Protein AF-S2RVW5-F1 (afdb_monomer_lite)

Foldseek 3Di:
DWFWWAAALPAPVRIDIDDDDDDDDDPPDDDDDDPDDDDDVVQRCVSNVVCCVPDNDDPGDGGD

pLDDT: mean 92.05, std 3.22, range [82.06, 96.69]

Sequence (64 aa):
MKVIQQVSFAGIDAIRDVEIPDPKLSPMTALVETAYVPVLPWDVMTEKSDLQNMRPVQLPLVIG

Organism: NCBI:txid1256206

Secondary structure (DSSP, 8-state):
-EEEEE-SSSGGGGEEEEE-PPPPP-TT---------PPPHHHHHHHTTTTTTTSPPPSSEE--

Structure (mmCIF, N/CA/C/O backbone):
data_AF-S2RVW5-F1
#
_entry.id   AF-S2RVW5-F1
#
loop_
_atom_site.group_PDB
_atom_site.id
_atom_site.type_symbol
_atom_site.label_atom_id
_atom_site.label_alt_id
_atom_site.label_comp_id
_atom_site.label_asym_id
_atom_site.label_entity_id
_atom_site.label_seq_id
_atom_site.pdbx_PDB_ins_code
_atom_site.Cartn_x
_atom_site.Cartn_y
_atom_site.Cartn_z
_atom_site.occupancy
_atom_site.B_iso_or_equiv
_atom_site.auth_seq_id
_atom_site.auth_comp_id
_atom_site.auth_asym_id
_atom_site.auth_atom_id
_atom_site.pdbx_PDB_model_num
ATOM 1 N N . MET A 1 1 ? -2.770 -7.052 10.426 1.00 93.25 1 MET A N 1
ATOM 2 C CA . MET A 1 1 ? -3.542 -7.085 9.164 1.00 93.25 1 MET A CA 1
ATOM 3 C C . MET A 1 1 ? -2.645 -7.287 7.945 1.00 93.25 1 MET A C 1
ATOM 5 O O . MET A 1 1 ? -1.490 -6.865 7.956 1.00 93.25 1 MET A O 1
ATOM 9 N N . LYS A 1 2 ? -3.181 -7.905 6.884 1.00 94.62 2 LYS A N 1
ATOM 10 C CA . LYS A 1 2 ? -2.508 -8.057 5.585 1.00 94.62 2 LYS A CA 1
ATOM 11 C C . LYS A 1 2 ? -2.702 -6.797 4.737 1.00 94.62 2 LYS A C 1
ATOM 13 O O . LYS A 1 2 ? -3.811 -6.272 4.681 1.00 94.62 2 LYS A O 1
ATOM 18 N N . VAL A 1 3 ? -1.645 -6.333 4.078 1.00 95.81 3 VAL A N 1
ATOM 19 C CA . VAL A 1 3 ? -1.676 -5.177 3.172 1.00 95.81 3 VAL A CA 1
ATOM 20 C C . VAL A 1 3 ? -0.880 -5.452 1.902 1.00 95.81 3 VAL A C 1
ATOM 22 O O . VAL A 1 3 ? 0.018 -6.295 1.892 1.00 95.81 3 VAL A O 1
ATOM 25 N N . ILE A 1 4 ? -1.193 -4.700 0.847 1.00 95.00 4 ILE A N 1
ATOM 26 C CA . ILE A 1 4 ? -0.399 -4.660 -0.378 1.00 95.00 4 ILE A CA 1
ATOM 27 C C . ILE A 1 4 ? 0.554 -3.470 -0.286 1.00 95.00 4 ILE A C 1
ATOM 29 O O . ILE A 1 4 ? 0.116 -2.339 -0.071 1.00 95.00 4 ILE A O 1
ATOM 33 N N . GLN A 1 5 ? 1.855 -3.711 -0.420 1.00 95.31 5 GLN A N 1
ATOM 34 C CA . GLN A 1 5 ? 2.882 -2.690 -0.250 1.00 95.31 5 GLN A CA 1
ATOM 35 C C . GLN A 1 5 ? 3.819 -2.629 -1.454 1.00 95.31 5 GLN A C 1
ATOM 37 O O . GLN A 1 5 ? 4.342 -3.644 -1.904 1.00 95.31 5 GLN A O 1
ATOM 42 N N . GLN A 1 6 ? 4.086 -1.419 -1.930 1.00 94.12 6 GLN A N 1
ATOM 43 C CA . GLN A 1 6 ? 5.120 -1.131 -2.911 1.00 94.12 6 GLN A CA 1
ATOM 44 C C . GLN A 1 6 ? 6.423 -0.758 -2.194 1.00 94.12 6 GLN A C 1
ATOM 46 O O . GLN A 1 6 ? 6.451 0.165 -1.374 1.00 94.12 6 GLN A O 1
ATOM 51 N N . VAL A 1 7 ? 7.519 -1.453 -2.511 1.00 94.94 7 VAL A N 1
ATOM 52 C CA . VAL A 1 7 ? 8.830 -1.230 -1.866 1.00 94.94 7 VAL A CA 1
ATOM 53 C C . VAL A 1 7 ? 9.825 -0.441 -2.723 1.00 94.94 7 VAL A C 1
ATOM 55 O O . VAL A 1 7 ? 10.789 0.106 -2.194 1.00 94.94 7 VAL A O 1
ATOM 58 N N . SER A 1 8 ? 9.609 -0.372 -4.037 1.00 93.25 8 SER A N 1
ATOM 59 C CA . SER A 1 8 ? 10.431 0.375 -5.000 1.00 93.25 8 SER A CA 1
ATOM 60 C C . SER A 1 8 ? 9.595 0.796 -6.213 1.00 93.25 8 SER A C 1
ATOM 62 O O . SER A 1 8 ? 8.410 0.482 -6.286 1.00 93.25 8 SER A O 1
ATOM 64 N N . PHE A 1 9 ? 10.192 1.510 -7.169 1.00 92.38 9 PHE A N 1
ATOM 65 C CA . PHE A 1 9 ? 9.525 1.907 -8.419 1.00 92.38 9 PHE A CA 1
ATOM 66 C C . PHE A 1 9 ? 9.743 0.914 -9.574 1.00 92.38 9 PHE A C 1
ATOM 68 O O . PHE A 1 9 ? 9.755 1.298 -10.741 1.00 92.38 9 PHE A O 1
ATOM 75 N N . ALA A 1 10 ? 9.984 -0.362 -9.261 1.00 93.50 10 ALA A N 1
ATOM 76 C CA . ALA A 1 10 ? 10.298 -1.390 -10.256 1.00 93.50 10 ALA A CA 1
ATOM 77 C C . ALA A 1 10 ? 9.049 -2.052 -10.870 1.00 93.50 10 ALA A C 1
ATOM 79 O O . ALA A 1 10 ? 9.111 -3.207 -11.280 1.00 93.50 10 ALA A O 1
ATOM 80 N N . GLY A 1 11 ? 7.916 -1.346 -10.937 1.00 88.81 11 GLY A N 1
ATOM 81 C CA . GLY A 1 11 ? 6.679 -1.944 -11.436 1.00 88.81 11 GLY A CA 1
ATOM 82 C C . GLY A 1 11 ? 6.114 -3.001 -10.477 1.00 88.81 11 GLY A C 1
ATOM 83 O O . GLY A 1 11 ? 6.390 -2.985 -9.273 1.00 88.81 11 GLY A O 1
ATOM 84 N N . ILE A 1 12 ? 5.369 -3.952 -11.047 1.00 90.00 12 ILE A N 1
ATOM 85 C CA . ILE A 1 12 ? 4.589 -4.954 -10.298 1.00 90.00 12 ILE A CA 1
ATOM 86 C C . ILE A 1 12 ? 5.463 -5.888 -9.467 1.00 90.00 12 ILE A C 1
ATOM 88 O O . ILE A 1 12 ? 5.044 -6.370 -8.419 1.00 90.00 12 ILE 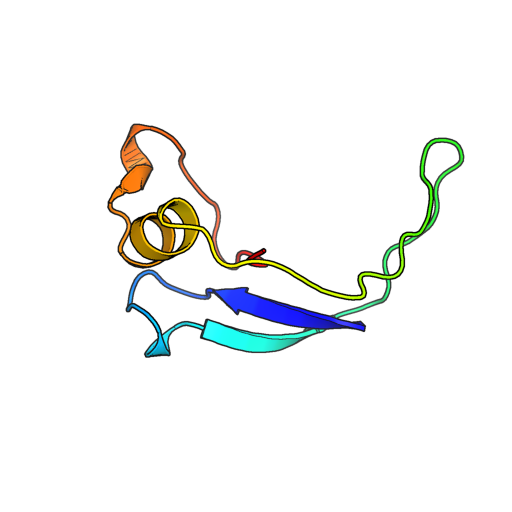A O 1
ATOM 92 N N . ASP A 1 13 ? 6.720 -6.064 -9.871 1.00 92.75 13 ASP A N 1
ATOM 93 C CA . ASP A 1 13 ? 7.712 -6.866 -9.153 1.00 92.75 13 ASP A CA 1
ATOM 94 C C . ASP A 1 13 ? 8.097 -6.255 -7.792 1.00 92.75 13 ASP A C 1
ATOM 96 O O . ASP A 1 13 ? 8.619 -6.936 -6.902 1.00 92.75 13 ASP A O 1
ATOM 100 N N . ALA A 1 14 ? 7.846 -4.955 -7.611 1.00 93.12 14 ALA A N 1
ATOM 101 C CA . ALA A 1 14 ? 8.058 -4.245 -6.357 1.00 93.12 14 ALA A CA 1
ATOM 102 C C . ALA A 1 14 ? 6.841 -4.286 -5.422 1.00 93.12 14 ALA A C 1
ATOM 104 O O . ALA A 1 14 ? 6.928 -3.762 -4.306 1.00 93.12 14 ALA A O 1
ATOM 105 N N . ILE A 1 15 ? 5.726 -4.878 -5.853 1.00 93.75 15 ILE A N 1
ATOM 106 C CA . ILE A 1 15 ? 4.507 -5.005 -5.060 1.00 93.75 15 ILE A CA 1
ATOM 107 C C . ILE A 1 15 ? 4.541 -6.323 -4.291 1.00 93.75 15 ILE A C 1
ATOM 109 O O . ILE A 1 15 ? 4.810 -7.390 -4.841 1.00 93.75 15 ILE A O 1
ATOM 113 N N . ARG A 1 16 ? 4.288 -6.251 -2.984 1.00 95.56 16 ARG A N 1
ATOM 114 C CA . ARG A 1 16 ? 4.352 -7.399 -2.081 1.00 95.56 16 ARG A CA 1
ATOM 115 C C . ARG A 1 16 ? 3.174 -7.416 -1.126 1.00 95.56 16 ARG A C 1
ATOM 117 O O . ARG A 1 16 ? 2.795 -6.390 -0.567 1.00 95.56 16 ARG A O 1
ATOM 124 N N . ASP A 1 17 ? 2.667 -8.617 -0.891 1.00 95.31 17 ASP A N 1
ATOM 125 C CA . ASP A 1 17 ? 1.821 -8.917 0.254 1.00 95.31 17 ASP A CA 1
ATOM 126 C C . ASP A 1 17 ? 2.676 -8.898 1.524 1.00 95.31 17 ASP A C 1
ATOM 128 O O . ASP A 1 17 ? 3.641 -9.659 1.632 1.00 95.31 17 ASP A O 1
ATOM 132 N N . VAL A 1 18 ? 2.324 -8.059 2.496 1.00 96.25 18 VAL A N 1
ATOM 133 C CA . VAL A 1 18 ? 3.009 -8.013 3.795 1.00 96.25 18 VAL A CA 1
ATOM 134 C C . VAL A 1 18 ? 2.009 -8.000 4.943 1.00 96.25 18 VAL A C 1
ATOM 136 O O . VAL A 1 18 ? 0.880 -7.525 4.815 1.00 96.25 18 VAL A O 1
ATOM 139 N N . GLU A 1 19 ? 2.432 -8.530 6.084 1.00 96.69 19 GLU A N 1
ATOM 140 C CA . GLU A 1 19 ? 1.662 -8.490 7.320 1.00 96.69 19 GLU A CA 1
ATOM 141 C C . GLU A 1 19 ? 2.210 -7.384 8.222 1.00 96.69 19 GLU A C 1
ATOM 143 O O . GLU A 1 19 ? 3.412 -7.316 8.487 1.00 96.69 19 GLU A O 1
ATOM 148 N N . ILE A 1 20 ? 1.329 -6.489 8.664 1.00 94.50 20 ILE A N 1
ATOM 149 C CA . ILE A 1 20 ? 1.665 -5.360 9.536 1.00 94.50 20 ILE A CA 1
ATOM 150 C C . ILE A 1 20 ? 0.792 -5.380 10.797 1.00 94.50 20 ILE A C 1
ATOM 152 O O . ILE A 1 20 ? -0.286 -5.984 10.782 1.00 94.50 20 ILE A O 1
ATOM 156 N N . PRO A 1 21 ? 1.210 -4.721 11.894 1.00 94.69 21 PRO A N 1
ATOM 157 C CA . PRO A 1 21 ? 0.375 -4.589 13.083 1.00 94.69 21 PRO A CA 1
ATOM 158 C C . PRO A 1 21 ? -0.968 -3.934 12.763 1.00 94.69 21 PRO A C 1
ATOM 160 O O . PRO A 1 21 ? -1.047 -3.058 11.901 1.00 94.69 21 PRO A O 1
ATOM 163 N N . ASP A 1 22 ? -2.014 -4.337 13.477 1.00 93.06 22 ASP A N 1
ATOM 164 C CA . ASP A 1 22 ? -3.324 -3.717 13.310 1.00 93.06 22 ASP A CA 1
ATOM 165 C C . ASP A 1 22 ? -3.297 -2.232 13.718 1.00 93.06 22 ASP A C 1
ATOM 167 O O . ASP A 1 22 ? -2.593 -1.850 14.667 1.00 93.06 22 ASP A O 1
ATOM 171 N N . PRO A 1 23 ? -4.043 -1.370 13.004 1.00 90.94 23 PRO A N 1
ATOM 172 C CA . PRO A 1 23 ? -4.098 0.050 13.300 1.00 90.94 23 PRO A CA 1
ATOM 173 C C . PRO A 1 23 ? -4.711 0.283 14.682 1.00 90.94 23 PRO A C 1
ATOM 175 O O . PRO A 1 23 ? -5.653 -0.386 15.107 1.00 90.94 23 PRO A O 1
ATOM 178 N N . LYS A 1 24 ? -4.169 1.270 15.398 1.00 90.56 24 LYS A N 1
ATOM 179 C CA . LYS A 1 24 ? -4.641 1.634 16.736 1.00 90.56 24 LYS A CA 1
ATOM 180 C C . LYS A 1 24 ? -5.763 2.659 16.641 1.00 90.56 24 LYS A C 1
ATOM 182 O O . LYS A 1 24 ? -5.649 3.643 15.915 1.00 90.56 24 LYS A O 1
ATOM 187 N N . LEU A 1 25 ? -6.811 2.455 17.434 1.00 92.06 25 LEU A N 1
ATOM 188 C CA . LEU A 1 25 ? -7.890 3.422 17.603 1.00 92.06 25 LEU A CA 1
ATOM 189 C C . LEU A 1 25 ? -7.430 4.602 18.468 1.00 92.06 25 LEU A C 1
ATOM 191 O O . LEU A 1 25 ? -6.792 4.434 19.507 1.00 92.06 25 LEU A O 1
ATOM 195 N N . SER A 1 26 ? -7.812 5.799 18.046 1.00 93.88 26 SER A N 1
ATOM 196 C CA . SER A 1 26 ? -7.774 7.037 18.819 1.00 93.88 26 SER A CA 1
ATOM 197 C C . SER A 1 26 ? -9.190 7.628 18.924 1.00 93.88 26 SER A C 1
ATOM 199 O O . SER A 1 26 ? -10.062 7.249 18.135 1.00 93.88 26 SER A O 1
ATOM 201 N N . PRO A 1 27 ? -9.453 8.569 19.853 1.00 95.00 27 PRO A N 1
ATOM 202 C CA . PRO A 1 27 ? -10.796 9.124 20.058 1.00 95.00 27 PRO A CA 1
ATOM 203 C C . PRO A 1 27 ? -11.444 9.753 18.813 1.00 95.00 27 PRO A C 1
ATOM 205 O O . PRO A 1 27 ? -12.661 9.870 18.761 1.00 95.00 27 PRO A O 1
ATOM 208 N N . MET A 1 28 ? -10.644 10.146 17.816 1.00 95.69 28 MET A N 1
ATOM 209 C CA . MET A 1 28 ? -11.103 10.806 16.587 1.00 95.69 28 MET A CA 1
ATOM 210 C C . MET A 1 28 ? -11.006 9.908 15.343 1.00 95.69 28 MET A C 1
ATOM 212 O O . MET A 1 28 ? -10.984 10.409 14.222 1.00 95.69 28 MET A O 1
ATOM 216 N N . THR A 1 29 ? -10.916 8.588 15.511 1.00 94.62 29 THR A N 1
ATOM 217 C CA . THR A 1 29 ? -10.777 7.637 14.393 1.00 94.62 29 THR A CA 1
ATOM 218 C C . THR A 1 29 ? -11.813 6.529 14.465 1.00 94.62 29 THR A C 1
ATOM 220 O O . THR A 1 29 ? -12.166 6.084 15.555 1.00 94.62 29 THR A O 1
ATOM 223 N N . ALA A 1 30 ? -12.234 6.037 13.302 1.00 93.31 30 ALA A N 1
ATOM 224 C CA . ALA A 1 30 ? -13.020 4.819 13.170 1.00 93.31 30 ALA A CA 1
ATOM 225 C C . ALA A 1 30 ? -12.161 3.728 12.525 1.00 93.31 30 ALA A C 1
ATOM 227 O O . ALA A 1 30 ? -11.397 4.003 11.598 1.00 93.31 30 ALA A O 1
ATOM 228 N N . LEU A 1 31 ? -12.293 2.496 13.014 1.00 93.75 31 LEU A N 1
ATOM 229 C CA . LEU A 1 31 ? -11.704 1.337 12.356 1.00 93.75 31 LEU A CA 1
ATOM 230 C C . LEU A 1 31 ? -12.624 0.922 11.206 1.00 93.75 31 LEU A C 1
ATOM 232 O O . LEU A 1 31 ? -13.812 0.692 11.423 1.00 93.75 31 LEU A O 1
ATOM 236 N N . VAL A 1 32 ? -12.073 0.852 9.997 1.00 93.06 32 VAL A N 1
ATOM 237 C CA . VAL A 1 32 ? -12.804 0.453 8.791 1.00 93.06 32 VAL A CA 1
ATOM 238 C C . VAL A 1 32 ? -12.252 -0.879 8.310 1.00 93.06 32 VAL A C 1
ATOM 240 O O . VAL A 1 32 ? -11.048 -1.016 8.104 1.00 93.06 32 VAL A O 1
ATOM 243 N N . GLU A 1 33 ? -13.140 -1.849 8.126 1.00 93.69 33 GLU A N 1
ATOM 244 C CA . GLU A 1 33 ? -12.811 -3.118 7.489 1.00 93.69 33 GLU A CA 1
ATOM 245 C C . GLU A 1 33 ? -13.026 -2.989 5.979 1.00 93.69 33 GLU A C 1
ATOM 247 O O . GLU A 1 33 ? -14.149 -2.839 5.492 1.00 93.69 33 GLU A O 1
ATOM 252 N N . THR A 1 34 ? -11.926 -2.985 5.232 1.00 93.81 34 THR A N 1
ATOM 253 C CA . THR A 1 34 ? -11.953 -2.797 3.782 1.00 93.81 34 THR A CA 1
ATOM 254 C C . THR A 1 34 ? -12.356 -4.092 3.080 1.00 93.81 34 THR A C 1
ATOM 256 O O . THR A 1 34 ? -11.616 -5.071 3.115 1.00 93.81 34 THR A O 1
ATOM 259 N N . ALA A 1 35 ? -13.503 -4.085 2.396 1.00 95.81 35 ALA A N 1
ATOM 260 C CA . ALA A 1 35 ? -13.972 -5.238 1.622 1.00 95.81 35 ALA A CA 1
ATOM 261 C C . ALA A 1 35 ? -13.329 -5.330 0.226 1.00 95.81 35 ALA A C 1
ATOM 263 O O . ALA A 1 35 ? -12.992 -6.420 -0.229 1.00 95.81 35 ALA A O 1
ATOM 264 N N . TYR A 1 36 ? -13.159 -4.188 -0.454 1.00 95.25 36 TYR A N 1
ATOM 265 C CA . TYR A 1 36 ? -12.614 -4.107 -1.812 1.00 95.25 36 TYR A CA 1
ATOM 266 C C . TYR A 1 36 ? -11.818 -2.818 -2.003 1.00 95.25 36 TYR A C 1
ATOM 268 O O . TYR A 1 36 ? -12.176 -1.781 -1.444 1.00 95.25 36 TYR A O 1
ATOM 276 N N . VAL A 1 37 ? -10.784 -2.884 -2.842 1.00 94.44 37 VAL A N 1
ATOM 277 C CA . VAL A 1 37 ? -9.962 -1.737 -3.237 1.00 94.44 37 VAL A CA 1
ATOM 278 C C . VAL A 1 37 ? -9.851 -1.721 -4.764 1.00 94.44 37 VAL A C 1
ATOM 280 O O . VAL A 1 37 ? -9.329 -2.682 -5.335 1.00 94.44 37 VAL A O 1
ATOM 283 N N . PRO A 1 38 ? -10.385 -0.699 -5.453 1.00 95.25 38 PRO A N 1
ATOM 284 C CA . PRO A 1 38 ? -10.226 -0.576 -6.895 1.00 95.25 38 PRO A CA 1
ATOM 285 C C . PRO A 1 38 ? -8.819 -0.080 -7.238 1.00 95.25 38 PRO A C 1
ATOM 287 O O . PRO A 1 38 ? -8.278 0.779 -6.555 1.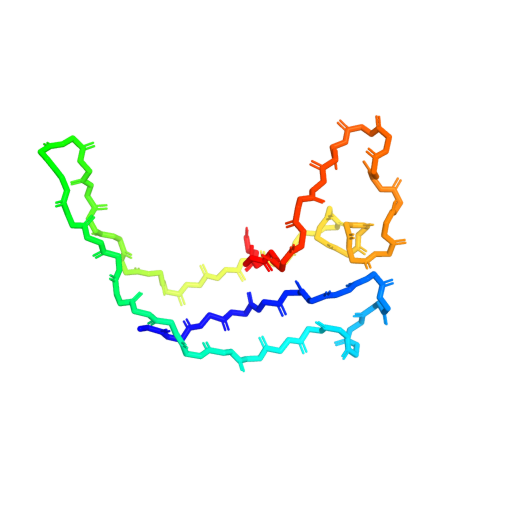00 95.25 38 PRO A O 1
ATOM 290 N N . VAL A 1 39 ? -8.256 -0.574 -8.340 1.00 92.50 39 VAL A N 1
ATOM 291 C CA . VAL A 1 39 ? -6.982 -0.067 -8.868 1.00 92.50 39 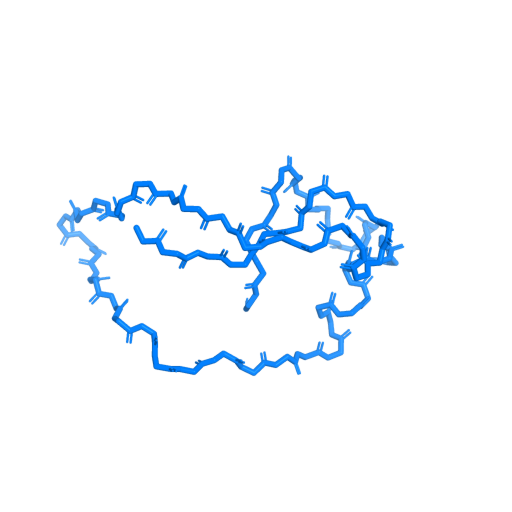VAL A CA 1
ATOM 292 C C . VAL A 1 39 ? -7.265 1.060 -9.853 1.00 92.50 39 VAL A C 1
ATOM 294 O O . VAL A 1 39 ? -7.998 0.871 -10.828 1.00 92.50 39 VAL A O 1
ATOM 297 N N . LEU A 1 40 ? -6.680 2.229 -9.615 1.00 92.75 40 LEU A N 1
ATOM 298 C CA . LEU A 1 40 ? -6.807 3.399 -10.472 1.00 92.75 40 LEU A CA 1
ATOM 299 C C . LEU A 1 40 ? -5.578 3.541 -11.384 1.00 92.75 40 LEU A C 1
ATOM 301 O O . LEU A 1 40 ? -4.484 3.082 -11.051 1.00 92.75 40 LEU A O 1
ATOM 305 N N . PRO A 1 41 ? -5.695 4.250 -12.525 1.00 92.38 41 PRO A N 1
ATOM 306 C CA . PRO A 1 41 ? -4.536 4.555 -13.370 1.00 92.38 41 PRO A CA 1
ATOM 307 C C . PRO A 1 41 ? -3.409 5.270 -12.611 1.00 92.38 41 PRO A C 1
ATOM 309 O O . PRO A 1 41 ? -2.234 5.098 -12.924 1.00 92.38 41 PRO A O 1
ATOM 312 N N . TRP A 1 42 ? -3.770 6.047 -11.588 1.00 89.94 42 TRP A N 1
ATOM 313 C CA . TRP A 1 42 ? -2.825 6.759 -10.736 1.00 89.94 42 TRP A CA 1
ATOM 314 C C . TRP A 1 42 ? -1.914 5.823 -9.933 1.00 89.94 42 TRP A C 1
ATOM 316 O O . TRP A 1 42 ? -0.742 6.141 -9.727 1.00 89.94 42 TRP A O 1
ATOM 326 N N . ASP A 1 43 ? -2.419 4.658 -9.525 1.00 89.44 43 ASP A N 1
ATOM 327 C CA . ASP A 1 43 ? -1.633 3.660 -8.797 1.00 89.44 43 ASP A CA 1
ATOM 328 C C . ASP A 1 43 ? -0.544 3.083 -9.705 1.00 89.44 43 ASP A C 1
ATOM 330 O O . ASP A 1 43 ? 0.627 3.048 -9.331 1.00 89.44 43 ASP A O 1
ATOM 334 N N . VAL A 1 44 ? -0.898 2.772 -10.957 1.00 90.38 44 VAL A N 1
ATOM 335 C CA . VAL A 1 44 ? 0.039 2.273 -11.981 1.00 90.38 44 VAL A CA 1
ATOM 336 C C . VAL A 1 44 ? 1.109 3.311 -12.334 1.00 90.38 44 VAL A C 1
ATOM 338 O O 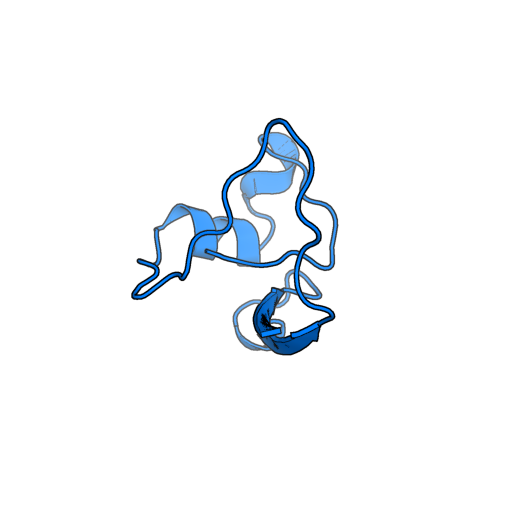. VAL A 1 44 ? 2.275 2.977 -12.528 1.00 90.38 44 VAL A O 1
ATOM 341 N N . MET A 1 45 ? 0.741 4.591 -12.417 1.00 90.75 45 MET A N 1
ATOM 342 C CA . MET A 1 45 ? 1.711 5.666 -12.669 1.00 90.75 45 MET A CA 1
ATOM 343 C C . MET A 1 45 ? 2.629 5.904 -11.457 1.00 90.75 45 MET A C 1
ATOM 345 O O . MET A 1 45 ? 3.816 6.198 -11.614 1.00 90.75 45 MET A O 1
ATOM 349 N N . THR A 1 46 ? 2.106 5.753 -10.235 1.00 90.31 46 THR A N 1
ATOM 350 C CA . THR A 1 46 ? 2.896 5.880 -8.997 1.00 90.31 46 THR A CA 1
ATOM 351 C C . THR A 1 46 ? 3.934 4.763 -8.902 1.00 90.31 46 THR A C 1
ATOM 353 O O . THR A 1 46 ? 5.080 5.008 -8.523 1.00 90.31 46 THR A O 1
ATOM 356 N N . GLU A 1 47 ? 3.561 3.556 -9.322 1.00 89.12 47 GLU A N 1
ATOM 357 C CA . GLU A 1 47 ? 4.417 2.373 -9.362 1.00 89.12 47 GLU A CA 1
ATOM 358 C C . GLU A 1 47 ? 5.705 2.582 -10.174 1.00 89.12 47 GLU A C 1
ATOM 360 O O . GLU A 1 47 ? 6.763 2.076 -9.808 1.00 89.12 47 GLU A O 1
ATOM 365 N N . LYS A 1 48 ? 5.641 3.384 -11.242 1.00 89.00 48 LYS A N 1
ATOM 366 C CA . LYS A 1 48 ? 6.761 3.651 -12.160 1.00 89.00 48 LYS A CA 1
ATOM 367 C C . LYS A 1 48 ? 7.524 4.937 -11.864 1.00 89.00 48 LYS A C 1
ATOM 369 O O . LYS A 1 48 ? 8.411 5.304 -12.626 1.00 89.00 48 LYS A O 1
ATOM 374 N N . SER A 1 49 ? 7.214 5.614 -10.757 1.00 88.50 49 SER A N 1
ATOM 375 C CA . SER A 1 49 ? 7.751 6.932 -10.372 1.00 88.50 49 SER A CA 1
ATOM 376 C C . SER A 1 49 ? 7.344 8.118 -11.259 1.00 88.50 49 SER A C 1
ATOM 378 O O . SER A 1 49 ? 7.810 9.232 -11.017 1.00 88.50 49 SER A O 1
ATOM 380 N N . ASP A 1 50 ? 6.410 7.935 -12.198 1.00 90.06 50 ASP A N 1
ATOM 381 C CA . ASP A 1 50 ? 5.988 8.970 -13.159 1.00 90.06 50 ASP A CA 1
ATOM 382 C C . ASP A 1 50 ? 5.407 10.224 -12.475 1.00 90.06 50 ASP A C 1
ATOM 384 O O . ASP A 1 50 ? 5.375 11.317 -13.043 1.00 90.06 50 ASP A O 1
ATOM 388 N N . LEU A 1 51 ? 4.949 10.077 -11.230 1.00 89.56 51 LEU A N 1
ATOM 389 C CA . LEU A 1 51 ? 4.245 11.108 -10.473 1.00 89.56 51 LEU A CA 1
ATOM 390 C C . LEU A 1 51 ? 5.097 11.798 -9.403 1.00 89.56 51 LEU A C 1
ATOM 392 O O . LEU A 1 51 ? 4.590 12.701 -8.743 1.00 89.56 51 LEU A O 1
ATOM 396 N N . GLN A 1 52 ? 6.376 11.440 -9.239 1.00 85.19 52 GLN A N 1
ATOM 397 C CA . GLN A 1 52 ? 7.237 11.957 -8.158 1.00 85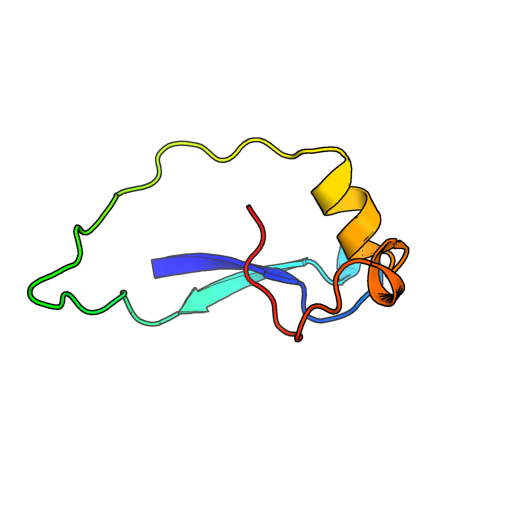.19 52 GLN A CA 1
ATOM 398 C C . GLN A 1 52 ? 7.298 13.491 -8.091 1.00 85.19 52 GLN A C 1
ATOM 400 O O . GLN A 1 52 ? 7.270 14.066 -7.005 1.00 85.19 52 GLN A O 1
ATOM 405 N N . ASN A 1 53 ? 7.306 14.164 -9.245 1.00 87.75 53 ASN A N 1
ATOM 406 C CA . ASN A 1 53 ? 7.363 15.628 -9.317 1.00 87.75 53 ASN A CA 1
ATOM 407 C C . ASN A 1 53 ? 6.061 16.317 -8.866 1.00 87.75 53 ASN A C 1
ATOM 409 O O . ASN A 1 53 ? 6.088 17.483 -8.485 1.00 87.75 53 ASN A O 1
ATOM 413 N N . MET A 1 54 ? 4.922 15.618 -8.924 1.00 88.69 54 MET A N 1
ATOM 414 C CA . MET A 1 54 ? 3.605 16.142 -8.531 1.00 88.69 54 MET A CA 1
ATOM 415 C C . MET A 1 54 ? 3.171 15.641 -7.151 1.00 88.69 54 MET A C 1
ATOM 417 O O . MET A 1 54 ? 2.499 16.354 -6.409 1.00 88.69 54 MET A O 1
ATOM 421 N N . ARG A 1 55 ? 3.547 14.408 -6.808 1.00 82.44 55 ARG A N 1
ATOM 422 C CA . ARG A 1 55 ? 3.226 13.731 -5.555 1.00 82.44 55 ARG A CA 1
ATOM 423 C C . ARG A 1 55 ? 4.430 12.887 -5.121 1.00 82.44 55 ARG A C 1
ATOM 425 O O . ARG A 1 55 ? 4.502 11.708 -5.473 1.00 82.44 55 ARG A O 1
ATOM 432 N N . PRO A 1 56 ? 5.363 13.461 -4.346 1.00 84.94 56 PRO A N 1
ATOM 433 C CA . PRO A 1 56 ? 6.467 12.693 -3.800 1.00 84.94 56 PRO A CA 1
ATOM 434 C C . PRO A 1 56 ? 5.928 11.698 -2.771 1.00 84.94 56 PRO A C 1
ATOM 436 O O . PRO A 1 56 ? 5.354 12.082 -1.750 1.00 84.94 56 PRO A O 1
ATOM 439 N N . VAL A 1 57 ? 6.083 10.408 -3.057 1.00 87.25 57 VAL A N 1
ATOM 440 C CA . VAL A 1 57 ? 5.668 9.322 -2.161 1.00 87.25 57 VAL A CA 1
ATOM 441 C C . VAL A 1 57 ? 6.876 8.760 -1.420 1.00 87.25 57 VAL A C 1
ATOM 443 O O . VAL A 1 57 ? 7.941 8.569 -2.010 1.00 87.25 57 VAL A O 1
ATOM 446 N N . GLN A 1 58 ? 6.708 8.485 -0.126 1.00 89.19 58 GLN A N 1
ATOM 447 C CA . GLN A 1 58 ? 7.713 7.784 0.671 1.00 89.19 58 GLN A CA 1
ATOM 448 C C . GLN A 1 58 ? 7.491 6.280 0.570 1.00 89.19 58 GLN A C 1
ATOM 450 O O . GLN A 1 58 ? 6.393 5.785 0.814 1.00 89.19 58 GLN A O 1
ATOM 455 N N . LEU A 1 59 ? 8.556 5.568 0.214 1.00 91.62 59 LEU A N 1
ATOM 456 C CA . LEU A 1 59 ? 8.584 4.115 0.219 1.00 91.62 59 LEU A CA 1
ATOM 457 C C . LEU A 1 59 ? 9.066 3.600 1.591 1.00 91.62 59 LEU A C 1
ATOM 459 O O . LEU A 1 59 ? 9.929 4.237 2.201 1.00 91.62 59 LEU A O 1
ATOM 463 N N . PRO A 1 60 ? 8.572 2.441 2.059 1.00 93.50 60 PRO A N 1
ATOM 464 C CA . PRO A 1 60 ? 7.587 1.595 1.391 1.00 93.50 60 PRO A CA 1
ATOM 465 C C . PRO A 1 60 ? 6.144 2.095 1.611 1.00 93.50 60 PRO A C 1
ATOM 467 O O . PRO A 1 60 ? 5.779 2.523 2.705 1.00 93.50 60 PRO A O 1
ATOM 470 N N . LEU A 1 61 ? 5.317 2.029 0.566 1.00 92.81 61 LEU A N 1
ATOM 471 C CA . LEU A 1 61 ? 3.971 2.615 0.521 1.00 92.81 61 LEU A CA 1
ATOM 472 C C . LEU A 1 61 ? 2.905 1.516 0.479 1.00 92.81 61 LEU A C 1
ATOM 474 O O . LEU A 1 61 ? 2.993 0.622 -0.356 1.00 92.81 61 LEU A O 1
ATOM 478 N N . VAL A 1 62 ? 1.882 1.591 1.335 1.00 93.44 62 VAL A N 1
ATOM 479 C CA . VAL A 1 62 ? 0.677 0.753 1.194 1.00 93.44 62 VAL A CA 1
ATOM 480 C C . VAL A 1 62 ? -0.164 1.301 0.042 1.00 93.44 62 VAL A C 1
ATOM 482 O O . VAL A 1 62 ? -0.463 2.495 0.033 1.00 93.44 62 VAL A O 1
ATOM 485 N N . ILE A 1 63 ? -0.500 0.448 -0.927 1.00 89.56 63 ILE A N 1
ATOM 486 C CA . ILE A 1 63 ? -1.225 0.835 -2.146 1.00 89.56 63 ILE A CA 1
ATOM 487 C C . ILE A 1 63 ? -2.717 0.504 -2.041 1.00 89.56 63 ILE A C 1
ATOM 489 O O . ILE A 1 63 ? -3.084 -0.497 -1.417 1.00 89.56 63 ILE A O 1
ATOM 493 N N . GLY A 1 64 ? -3.556 1.345 -2.655 1.00 82.06 64 GLY A N 1
ATOM 494 C CA . GLY A 1 64 ? -5.016 1.250 -2.617 1.00 82.06 64 GLY A CA 1
ATOM 495 C C . GLY A 1 64 ? -5.737 2.589 -2.564 1.00 82.06 64 GLY A C 1
ATOM 496 O O . GLY A 1 64 ? -5.122 3.572 -2.091 1.00 82.06 64 GLY A O 1
#

InterPro domains:
  IPR0004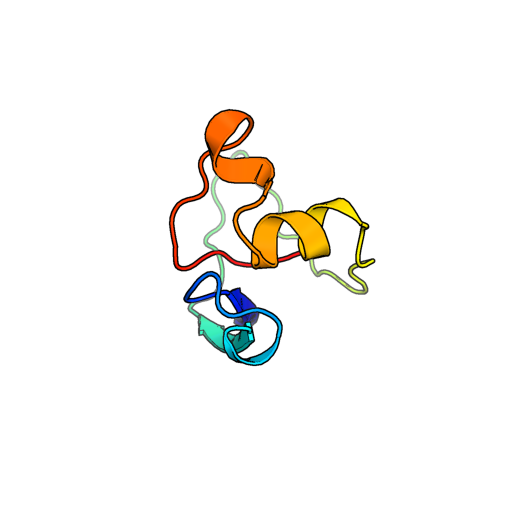89 Pterin-binding domain [PS50972] (1-64)
  IPR011032 GroES-like superfamily [SSF50129] (1-64)

Radius of gyration: 13.37 Å; chains: 1; bounding box: 24×25×33 Å